Protein AF-E9HYV4-F1 (afdb_monomer_lite)

Foldseek 3Di:
DDDPDDDPPPPPPDPALVVVVVLLVVLVVVLVVLLVVLVVLLVDVHDLVVNVVSLVVLVVSLVVLVVVLVCRVPPRVDDPVSNVVSVVSNVVSVVSNVVSVVSSVVSVVVVVVVVVVVPPD

pLDDT: mean 74.01, std 13.73, range [42.78, 88.88]

Secondary structure (DSSP, 8-state):
---------------SHHHHHHHHHHHHHHHHHHHHHHHHHHHTT--HHHHHHHHHHHHHHHHHHHHHHHHHHHHT---HHHHHHHHHHHHHHHHHHHHHHHHHHHHHHHHHHHHHSSS--

Organism: Daphnia pulex (NCBI:txid6669)

Sequence (121 aa):
MSNAEDSPSDDNETEGPEVIKKLRTATKAKFTRLLATISAHMEGDGEQSVLRVHRANLNDLYNECFRLHTAYTEKIRPADEDLAKSTKWCEDLDKIYRDSSAKMEEFSKEEGGRRSTQSER

Radius of gyration: 22.14 Å; chains: 1; bounding box: 44×30×91 Å

Structure (mmCIF, N/CA/C/O backbone):
data_AF-E9HYV4-F1
#
_entry.id   AF-E9HYV4-F1
#
loop_
_atom_site.group_PDB
_atom_site.id
_atom_site.type_symbol
_atom_site.label_atom_id
_atom_site.label_alt_id
_atom_site.label_comp_id
_atom_site.label_asym_id
_atom_site.label_entity_id
_atom_site.label_seq_id
_atom_site.pdbx_PDB_ins_code
_atom_site.Cartn_x
_atom_site.Cartn_y
_atom_site.Cartn_z
_atom_site.occupancy
_atom_site.B_iso_or_equiv
_atom_site.auth_seq_id
_atom_site.auth_comp_id
_atom_site.auth_asym_id
_atom_site.auth_atom_id
_atom_site.pdbx_PDB_model_num
ATOM 1 N N . MET A 1 1 ? -2.259 -20.111 -56.534 1.00 53.50 1 MET A N 1
ATOM 2 C CA . MET A 1 1 ? -1.946 -20.546 -55.159 1.00 53.50 1 MET A CA 1
ATOM 3 C C . MET A 1 1 ? -0.606 -19.946 -54.801 1.00 53.50 1 MET A C 1
ATOM 5 O O . MET A 1 1 ? 0.331 -20.237 -55.525 1.00 53.50 1 MET A O 1
ATOM 9 N N . SER A 1 2 ? -0.576 -19.067 -53.800 1.00 47.62 2 SER A N 1
ATOM 10 C CA . SER A 1 2 ? 0.544 -18.809 -52.880 1.00 47.62 2 SER A CA 1
ATOM 11 C C . SER A 1 2 ? 0.050 -17.751 -51.899 1.00 47.62 2 SER A C 1
ATOM 13 O O . SER A 1 2 ? -0.058 -16.577 -52.249 1.00 47.62 2 SER A O 1
ATOM 15 N N . ASN A 1 3 ? -0.353 -18.215 -50.717 1.00 45.09 3 ASN A N 1
ATOM 16 C CA . ASN A 1 3 ? -0.666 -17.375 -49.571 1.00 45.09 3 ASN A CA 1
ATOM 17 C C . ASN A 1 3 ? 0.601 -16.603 -49.190 1.00 45.09 3 ASN A C 1
ATOM 19 O O . ASN A 1 3 ? 1.633 -17.221 -48.940 1.00 45.09 3 ASN A O 1
ATOM 23 N N . ALA A 1 4 ? 0.519 -15.276 -49.141 1.00 53.94 4 ALA A N 1
ATOM 24 C CA . ALA A 1 4 ? 1.414 -14.504 -48.297 1.00 53.94 4 ALA A CA 1
ATOM 25 C C . ALA A 1 4 ? 0.823 -14.590 -46.891 1.00 53.94 4 ALA A C 1
ATOM 27 O O . ALA A 1 4 ? -0.301 -14.144 -46.661 1.00 53.94 4 ALA A O 1
ATOM 28 N N . GLU A 1 5 ? 1.533 -15.286 -46.014 1.00 55.41 5 GLU A N 1
ATOM 29 C CA . GLU A 1 5 ? 1.194 -15.401 -44.607 1.00 55.41 5 GLU A CA 1
ATOM 30 C C . GLU A 1 5 ? 1.219 -14.000 -43.992 1.00 55.41 5 GLU A C 1
ATOM 32 O O . GLU A 1 5 ? 2.230 -13.297 -44.017 1.00 55.41 5 GLU A O 1
ATOM 37 N N . ASP A 1 6 ? 0.046 -13.589 -43.522 1.00 49.59 6 ASP A N 1
ATOM 38 C CA . ASP A 1 6 ? -0.153 -12.513 -42.568 1.00 49.59 6 ASP A CA 1
ATOM 39 C C . ASP A 1 6 ? 0.624 -12.905 -41.309 1.00 49.59 6 ASP A C 1
ATOM 41 O O . ASP A 1 6 ? 0.216 -13.796 -40.566 1.00 49.59 6 ASP A O 1
ATOM 45 N N . SER A 1 7 ? 1.810 -12.329 -41.129 1.00 53.34 7 SER A N 1
ATOM 46 C CA . SER A 1 7 ? 2.481 -12.360 -39.837 1.00 53.34 7 SER A CA 1
ATOM 47 C C . SER A 1 7 ? 1.696 -11.421 -38.924 1.00 53.34 7 SER A C 1
ATOM 49 O O . SER A 1 7 ? 1.759 -10.210 -39.160 1.00 53.34 7 SER A O 1
ATOM 51 N N . PRO A 1 8 ? 0.976 -11.904 -37.892 1.00 49.03 8 PRO A N 1
ATOM 52 C CA . PRO A 1 8 ? 0.527 -11.005 -36.849 1.00 49.03 8 PRO A CA 1
ATOM 53 C C . PRO A 1 8 ? 1.790 -10.417 -36.226 1.00 49.03 8 PRO A C 1
ATOM 55 O O . PRO A 1 8 ? 2.641 -11.152 -35.720 1.00 49.03 8 PRO A O 1
ATOM 58 N N . SER A 1 9 ? 1.948 -9.100 -36.347 1.00 47.03 9 SER A N 1
ATOM 59 C CA . SER A 1 9 ? 2.936 -8.357 -35.579 1.00 47.03 9 SER A CA 1
ATOM 60 C C . SER A 1 9 ? 2.744 -8.747 -34.122 1.00 47.03 9 SER A C 1
ATOM 62 O O . SER A 1 9 ? 1.697 -8.486 -33.534 1.00 47.03 9 SER A O 1
ATOM 64 N N . ASP A 1 10 ? 3.733 -9.460 -33.597 1.00 46.34 10 ASP A N 1
ATOM 65 C CA . ASP A 1 10 ? 3.875 -9.788 -32.191 1.00 46.34 10 ASP A CA 1
ATOM 66 C C . ASP A 1 10 ? 3.828 -8.446 -31.445 1.00 46.34 10 ASP A C 1
ATOM 68 O O . ASP A 1 10 ? 4.782 -7.669 -31.489 1.00 46.34 10 ASP A O 1
ATOM 72 N N . ASP A 1 11 ? 2.673 -8.136 -30.849 1.00 47.94 11 ASP A N 1
ATOM 73 C CA . ASP A 1 11 ? 2.380 -6.956 -30.021 1.00 47.94 11 ASP A CA 1
ATOM 74 C C . ASP A 1 11 ? 3.134 -7.083 -28.679 1.00 47.94 11 ASP A C 1
ATOM 76 O O . ASP A 1 11 ? 2.588 -7.032 -27.581 1.00 47.94 11 ASP A O 1
ATOM 80 N N . ASN A 1 12 ? 4.432 -7.353 -28.775 1.00 47.62 12 ASN A N 1
ATOM 81 C CA . ASN A 1 12 ? 5.365 -7.543 -27.679 1.00 47.62 12 ASN A CA 1
ATOM 82 C C . ASN A 1 12 ? 6.202 -6.267 -27.513 1.00 47.62 12 ASN A C 1
ATOM 84 O O . ASN A 1 12 ? 7.418 -6.296 -27.316 1.00 47.62 12 ASN A O 1
ATOM 88 N N . GLU A 1 13 ? 5.550 -5.110 -27.649 1.00 47.44 13 GLU A N 1
ATOM 89 C CA . GLU A 1 13 ? 6.177 -3.802 -27.513 1.00 47.44 13 GLU A CA 1
ATOM 90 C C . GLU A 1 13 ? 6.120 -3.336 -26.049 1.00 47.44 13 GLU A C 1
ATOM 92 O O . GLU A 1 13 ? 5.290 -2.545 -25.617 1.00 47.44 13 GLU A O 1
ATOM 97 N N . THR A 1 14 ? 7.114 -3.797 -25.290 1.00 48.97 14 THR A N 1
ATOM 98 C CA . THR A 1 14 ? 7.741 -3.045 -24.189 1.00 48.97 14 THR A CA 1
ATOM 99 C C . THR A 1 14 ? 6.861 -2.708 -22.968 1.00 48.97 14 THR A C 1
ATOM 101 O O . THR A 1 14 ? 6.828 -1.572 -22.498 1.00 48.97 14 THR A O 1
ATOM 104 N N . GLU A 1 15 ? 6.255 -3.707 -22.321 1.00 54.69 15 GLU A N 1
ATOM 105 C CA . GLU A 1 15 ? 5.584 -3.553 -21.007 1.00 54.69 15 GLU A CA 1
ATOM 106 C C . GLU A 1 15 ? 6.551 -3.405 -19.802 1.00 54.69 15 GLU A C 1
ATOM 108 O O . GLU A 1 15 ? 6.258 -3.815 -18.679 1.00 54.69 15 GLU A O 1
ATOM 113 N N . GLY A 1 16 ? 7.744 -2.849 -20.014 1.00 64.56 16 GLY A N 1
ATOM 114 C CA . GLY A 1 16 ? 8.815 -2.821 -19.019 1.00 64.56 16 GLY A CA 1
ATOM 115 C C . GLY A 1 16 ? 8.670 -1.712 -17.949 1.00 64.56 16 GLY A C 1
ATOM 116 O O . GLY A 1 16 ? 7.687 -1.647 -17.208 1.00 64.56 16 GLY A O 1
ATOM 117 N N . PRO A 1 17 ? 9.652 -0.806 -17.809 1.00 63.44 17 PRO A N 1
ATOM 118 C CA . PRO A 1 17 ? 9.773 0.113 -16.665 1.00 63.44 17 PRO A CA 1
ATOM 119 C C . PRO A 1 17 ? 8.623 1.127 -16.504 1.00 63.44 17 PRO A C 1
ATOM 121 O O . PRO A 1 17 ? 8.330 1.564 -15.386 1.00 63.44 17 PRO A O 1
ATOM 124 N N . GLU A 1 18 ? 7.923 1.496 -17.582 1.00 72.50 18 GLU A N 1
ATOM 125 C CA . GLU A 1 18 ? 6.789 2.428 -17.511 1.00 72.50 18 GLU A CA 1
ATOM 126 C C . GLU A 1 18 ? 5.578 1.854 -16.769 1.00 72.50 18 GLU A C 1
ATOM 128 O O . GLU A 1 18 ? 4.927 2.578 -16.005 1.00 72.50 18 GLU A O 1
ATOM 133 N N . VAL A 1 19 ? 5.292 0.561 -16.942 1.00 71.25 19 VAL A N 1
ATOM 134 C CA . VAL A 1 19 ? 4.190 -0.120 -16.248 1.00 71.25 19 VAL A CA 1
ATOM 135 C C . VAL A 1 19 ? 4.449 -0.107 -14.745 1.00 71.25 19 VAL A C 1
ATOM 137 O O . VAL A 1 19 ? 3.571 0.261 -13.966 1.00 71.25 19 VAL A O 1
ATOM 140 N N . ILE A 1 20 ? 5.685 -0.381 -14.327 1.00 70.12 20 ILE A N 1
ATOM 141 C CA . ILE A 1 20 ? 6.066 -0.371 -12.911 1.00 70.12 20 ILE A CA 1
ATOM 142 C C . ILE A 1 20 ? 6.066 1.029 -12.327 1.00 70.12 20 ILE A C 1
ATOM 144 O O . ILE A 1 20 ? 5.646 1.219 -11.185 1.00 70.12 20 ILE A O 1
ATOM 148 N N . LYS A 1 21 ? 6.487 2.037 -13.091 1.00 75.75 21 LYS A N 1
ATOM 149 C CA . LYS A 1 21 ? 6.415 3.430 -12.645 1.00 75.75 21 LYS A CA 1
ATOM 150 C C . LYS A 1 21 ? 4.965 3.872 -12.423 1.00 75.75 21 LYS A C 1
ATOM 152 O O . LYS A 1 21 ? 4.659 4.461 -11.378 1.00 75.75 21 LYS A O 1
ATOM 157 N N . LYS A 1 22 ? 4.068 3.570 -13.371 1.00 79.94 22 LYS A N 1
ATOM 158 C CA . LYS A 1 22 ? 2.625 3.852 -13.259 1.00 79.94 22 LYS A CA 1
ATOM 159 C C . LYS A 1 22 ? 2.024 3.105 -12.075 1.00 79.94 22 LYS A C 1
ATOM 161 O O . LYS A 1 22 ? 1.334 3.715 -11.260 1.00 79.94 22 LYS A O 1
ATOM 166 N N . LEU A 1 23 ? 2.368 1.829 -11.930 1.00 74.94 23 LEU A N 1
ATOM 167 C CA . LEU A 1 23 ? 1.918 0.993 -10.832 1.00 74.94 23 LEU A CA 1
ATOM 168 C C . LEU A 1 23 ? 2.371 1.544 -9.480 1.00 74.94 23 LEU A C 1
ATOM 170 O O . LEU A 1 23 ? 1.520 1.796 -8.639 1.00 74.94 23 LEU A O 1
ATOM 174 N N . ARG A 1 24 ? 3.670 1.808 -9.287 1.00 76.38 24 ARG A N 1
ATOM 175 C CA . ARG A 1 24 ? 4.212 2.406 -8.054 1.00 76.38 24 ARG A CA 1
ATOM 176 C C . ARG A 1 24 ? 3.491 3.689 -7.684 1.00 76.38 24 ARG A C 1
ATOM 178 O O . ARG A 1 24 ? 3.167 3.907 -6.524 1.00 76.38 24 ARG A O 1
ATOM 185 N N . THR A 1 25 ? 3.236 4.545 -8.667 1.00 81.81 25 THR A N 1
ATOM 186 C CA . THR A 1 25 ? 2.537 5.813 -8.437 1.00 81.81 25 THR A CA 1
ATOM 187 C C . THR A 1 25 ? 1.088 5.575 -8.012 1.00 81.81 25 THR A C 1
ATOM 189 O O . THR A 1 25 ? 0.620 6.170 -7.040 1.00 81.81 25 THR A O 1
ATOM 192 N N . ALA A 1 26 ? 0.388 4.676 -8.704 1.00 82.81 26 ALA A N 1
ATOM 193 C CA . ALA A 1 26 ? -1.004 4.351 -8.429 1.00 82.81 26 ALA A CA 1
ATOM 194 C C . ALA A 1 26 ? -1.179 3.657 -7.071 1.00 82.81 26 ALA A C 1
ATOM 196 O O . ALA A 1 26 ? -2.044 4.048 -6.285 1.00 82.81 26 ALA A O 1
ATOM 197 N N . THR A 1 27 ? -0.350 2.659 -6.767 1.00 78.44 27 THR A N 1
ATOM 198 C CA . THR A 1 27 ? -0.400 1.923 -5.503 1.00 78.44 27 THR A CA 1
ATOM 199 C C . THR A 1 27 ? 0.005 2.807 -4.340 1.00 78.44 27 THR A C 1
ATOM 201 O O . THR A 1 27 ? -0.689 2.792 -3.329 1.00 78.44 27 THR A O 1
ATOM 204 N N . LYS A 1 28 ? 1.014 3.673 -4.505 1.00 81.00 28 LYS A N 1
ATOM 205 C CA . LYS A 1 28 ? 1.364 4.688 -3.505 1.00 81.00 28 LYS A CA 1
ATOM 206 C C . LYS A 1 28 ? 0.195 5.605 -3.185 1.00 81.00 28 LYS 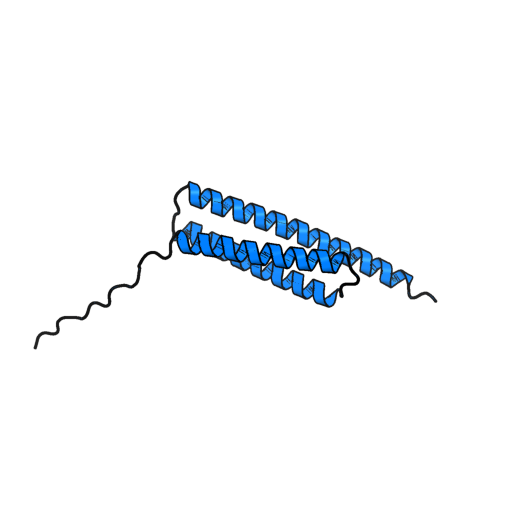A C 1
ATOM 208 O O . LYS A 1 28 ? -0.127 5.785 -2.016 1.00 81.00 28 LYS A O 1
ATOM 213 N N . ALA A 1 29 ? -0.474 6.144 -4.203 1.00 85.12 29 ALA A N 1
ATOM 214 C CA . ALA A 1 29 ? -1.628 7.012 -3.994 1.00 85.12 29 ALA A CA 1
ATOM 215 C C . ALA A 1 29 ? -2.781 6.287 -3.276 1.00 85.12 29 ALA A C 1
ATOM 217 O O . ALA A 1 29 ? -3.380 6.852 -2.359 1.00 85.12 29 ALA A O 1
ATOM 218 N N . LYS A 1 30 ? -3.075 5.035 -3.658 1.00 84.00 30 LYS A N 1
ATOM 219 C CA . LYS A 1 30 ? -4.091 4.203 -2.990 1.00 84.00 30 LYS A CA 1
ATOM 220 C C . LYS A 1 30 ? -3.722 3.925 -1.531 1.00 84.00 30 LYS A C 1
ATOM 222 O O . LYS A 1 30 ? -4.563 4.131 -0.661 1.00 84.00 30 LYS A O 1
ATOM 227 N N . PHE A 1 31 ? -2.473 3.539 -1.263 1.00 82.94 31 PHE A N 1
ATOM 228 C CA . PHE A 1 31 ? -1.962 3.301 0.088 1.00 82.94 31 PHE A CA 1
ATOM 229 C C . PHE A 1 31 ? -2.080 4.555 0.949 1.00 82.94 31 PHE A C 1
ATOM 231 O O . PHE A 1 31 ? -2.709 4.513 1.997 1.00 82.94 31 PHE A O 1
ATOM 238 N N . THR A 1 32 ? -1.554 5.695 0.493 1.00 84.06 32 THR A N 1
ATOM 239 C CA . THR A 1 32 ? -1.604 6.949 1.259 1.00 84.06 32 THR A CA 1
ATOM 240 C C . THR A 1 32 ? -3.036 7.354 1.605 1.00 84.06 32 THR A C 1
ATOM 242 O O . THR A 1 32 ? -3.294 7.764 2.734 1.00 84.06 32 THR A O 1
ATOM 245 N N . ARG A 1 33 ? -3.983 7.202 0.669 1.00 87.88 33 ARG A N 1
ATOM 246 C CA . ARG A 1 33 ? -5.401 7.483 0.936 1.00 87.88 33 ARG A CA 1
ATOM 247 C C . ARG A 1 33 ? -5.992 6.520 1.958 1.00 87.88 33 AR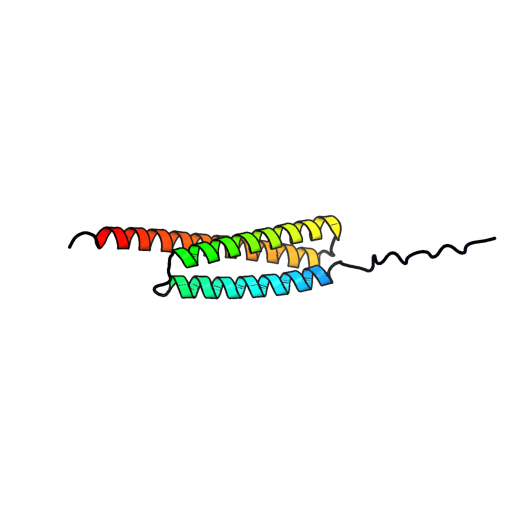G A C 1
ATOM 249 O O . ARG A 1 33 ? -6.617 6.976 2.906 1.00 87.88 33 ARG A O 1
ATOM 256 N N . LEU A 1 34 ? -5.767 5.217 1.787 1.00 86.75 34 LEU A N 1
ATOM 257 C CA . LEU A 1 34 ? -6.291 4.202 2.699 1.00 86.75 34 LEU A CA 1
ATOM 258 C C . LEU A 1 34 ? -5.761 4.398 4.124 1.00 86.75 34 LEU A C 1
ATOM 260 O O . LEU A 1 34 ? -6.524 4.297 5.076 1.00 86.75 34 LEU A O 1
ATOM 264 N N . LEU A 1 35 ? -4.483 4.746 4.271 1.00 84.94 35 LEU A N 1
ATOM 265 C CA . LEU A 1 35 ? -3.873 5.045 5.565 1.00 84.94 35 LEU A CA 1
ATOM 266 C C . LEU A 1 35 ? -4.476 6.277 6.225 1.00 84.94 35 LEU A C 1
ATOM 268 O O . LEU A 1 35 ? -4.759 6.241 7.415 1.00 84.94 35 LEU A O 1
ATOM 272 N N . ALA A 1 36 ? -4.701 7.348 5.462 1.00 86.50 36 ALA A N 1
ATOM 273 C CA . ALA A 1 36 ? -5.370 8.533 5.983 1.00 86.50 36 ALA A CA 1
ATOM 274 C C . ALA A 1 36 ? -6.793 8.201 6.458 1.00 86.50 36 ALA A C 1
ATOM 276 O O . ALA A 1 36 ? -7.207 8.662 7.517 1.00 86.50 36 ALA A O 1
ATOM 277 N N . THR A 1 37 ? -7.518 7.353 5.719 1.00 86.88 37 THR A N 1
ATOM 278 C CA . THR A 1 37 ? -8.843 6.869 6.129 1.00 86.88 37 THR A CA 1
ATOM 279 C C . THR A 1 37 ? -8.782 6.014 7.394 1.00 86.88 37 THR A C 1
ATOM 281 O O . THR A 1 37 ? -9.614 6.207 8.275 1.00 86.88 37 THR A O 1
ATOM 284 N N . ILE A 1 38 ? -7.802 5.110 7.508 1.00 85.75 38 ILE A N 1
ATOM 285 C CA . ILE A 1 38 ? -7.586 4.277 8.700 1.00 85.75 38 ILE A CA 1
ATOM 286 C C . ILE A 1 38 ? -7.277 5.153 9.918 1.00 85.75 38 ILE A C 1
ATOM 288 O O . ILE A 1 38 ? -7.928 4.994 10.944 1.00 85.75 38 ILE A O 1
ATOM 292 N N . SER A 1 39 ? -6.339 6.099 9.803 1.00 83.62 39 SER A N 1
ATOM 293 C CA . SER A 1 39 ? -6.006 7.034 10.886 1.00 83.62 39 SER A CA 1
ATOM 294 C C . SER A 1 39 ? -7.219 7.849 11.320 1.00 83.62 39 SER A C 1
ATOM 296 O O . SER A 1 39 ? -7.559 7.830 12.495 1.00 83.62 39 SER A O 1
ATOM 298 N N . ALA A 1 40 ? -7.946 8.450 10.372 1.00 84.25 40 ALA A N 1
ATOM 299 C CA . ALA A 1 40 ? -9.150 9.217 10.683 1.00 84.25 40 ALA A CA 1
ATOM 300 C C . ALA A 1 40 ? -10.239 8.368 11.365 1.00 84.25 40 ALA A C 1
ATOM 302 O O . ALA A 1 40 ? -10.954 8.870 12.226 1.00 84.25 40 ALA A O 1
ATOM 303 N N . HIS A 1 41 ? -10.361 7.085 11.004 1.00 83.25 41 HIS A N 1
ATOM 304 C CA . HIS A 1 41 ? -11.271 6.158 11.682 1.00 83.25 41 HIS A CA 1
ATOM 305 C C . HIS A 1 41 ? -10.831 5.834 13.111 1.00 83.25 41 HIS A C 1
ATOM 307 O O . HIS A 1 41 ? -11.686 5.740 13.983 1.00 83.25 41 HIS A O 1
ATOM 313 N N . MET A 1 42 ? -9.529 5.652 13.348 1.00 80.56 42 MET A N 1
ATOM 314 C CA . MET A 1 42 ? -8.986 5.364 14.682 1.00 80.56 42 MET A CA 1
ATOM 315 C C . MET A 1 42 ? -9.002 6.592 15.606 1.00 80.56 42 MET A C 1
ATOM 317 O O . MET A 1 42 ? -9.078 6.439 16.818 1.00 80.56 42 MET A O 1
ATOM 321 N N . GLU A 1 43 ? -8.909 7.805 15.058 1.00 80.81 43 GLU A N 1
ATOM 322 C CA . GLU A 1 43 ? -8.946 9.056 15.832 1.00 80.81 43 GLU A CA 1
ATOM 323 C C . GLU A 1 43 ? -10.377 9.507 16.191 1.00 80.81 43 GLU A C 1
ATOM 325 O O . GLU A 1 43 ? -10.548 10.352 17.069 1.00 80.81 43 GLU A O 1
ATOM 330 N N . GLY A 1 44 ? -11.400 8.961 15.526 1.00 77.06 44 GLY A N 1
ATOM 331 C CA . GLY A 1 44 ? -12.815 9.208 15.828 1.00 77.06 44 GLY A CA 1
ATOM 332 C C . GLY A 1 44 ? -13.515 8.009 16.479 1.00 77.06 44 GLY A C 1
ATOM 333 O O . GLY A 1 44 ? -12.887 7.020 16.838 1.00 77.06 44 GLY A O 1
ATOM 334 N N . ASP A 1 45 ? -14.847 8.058 16.561 1.00 66.56 45 ASP A N 1
ATOM 335 C CA . ASP A 1 45 ? -15.706 6.932 16.979 1.00 66.56 45 ASP A CA 1
ATOM 336 C C . ASP A 1 45 ? -15.921 5.905 15.843 1.00 66.56 45 ASP A C 1
ATOM 338 O O . ASP A 1 45 ? -17.034 5.439 15.588 1.00 66.56 45 ASP A O 1
ATOM 342 N N . GLY A 1 46 ? -14.867 5.597 15.082 1.00 65.44 46 GLY A N 1
ATOM 343 C CA . GLY A 1 46 ? -14.950 4.698 13.936 1.00 65.44 46 GLY A CA 1
ATOM 344 C C . GLY A 1 46 ? -15.352 3.279 14.341 1.00 65.44 46 GLY A C 1
ATOM 345 O O . GLY A 1 46 ? -14.797 2.691 15.269 1.00 65.44 46 GLY A O 1
ATOM 346 N N . GLU A 1 47 ? -16.294 2.675 13.613 1.00 75.81 47 GLU A N 1
ATOM 347 C CA . GLU A 1 47 ? -16.711 1.303 13.900 1.00 75.81 47 GLU A CA 1
ATOM 348 C C . GLU A 1 47 ? -15.581 0.298 13.619 1.00 75.81 47 GLU A C 1
ATOM 350 O O . GLU A 1 47 ? -14.999 0.253 12.531 1.00 75.81 47 GLU A O 1
ATOM 355 N N . GLN A 1 48 ? -15.326 -0.607 14.570 1.00 72.19 48 GLN A N 1
ATOM 356 C CA . GLN A 1 48 ? -14.340 -1.680 14.387 1.00 72.19 48 GLN A CA 1
ATOM 357 C C . GLN A 1 48 ? -14.623 -2.579 13.173 1.00 72.19 48 GLN A C 1
ATOM 359 O O . GLN A 1 48 ? -13.697 -3.146 12.591 1.00 72.19 48 GLN A O 1
ATOM 364 N N . SER A 1 49 ? -15.890 -2.732 12.784 1.00 77.81 49 SER A N 1
ATOM 365 C CA . SER A 1 49 ? -16.289 -3.460 11.574 1.00 77.81 49 SER A CA 1
ATOM 366 C C . SER A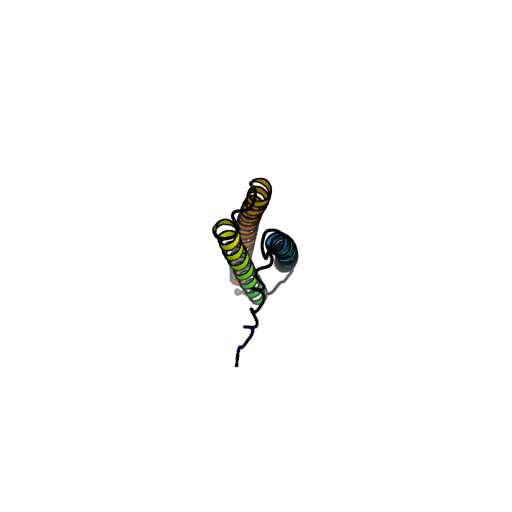 1 49 ? -15.686 -2.824 10.316 1.00 77.81 49 SER A C 1
ATOM 368 O O . SER A 1 49 ? -15.148 -3.534 9.466 1.00 77.81 49 SER A O 1
ATOM 370 N N . VAL A 1 50 ? -15.690 -1.493 10.238 1.00 80.44 50 VAL A N 1
ATOM 371 C CA . VAL A 1 50 ? -15.122 -0.716 9.132 1.00 80.44 50 VAL A CA 1
ATOM 372 C C . VAL A 1 50 ? -13.593 -0.779 9.154 1.00 80.44 50 VAL A C 1
ATOM 374 O O . VAL A 1 50 ? -12.966 -0.990 8.113 1.00 80.44 50 VAL A O 1
ATOM 377 N N . LEU A 1 51 ? -12.978 -0.737 10.341 1.00 81.19 51 LEU A N 1
ATOM 378 C CA . LEU A 1 51 ? -11.529 -0.913 10.487 1.00 81.19 51 LEU A CA 1
ATOM 379 C C . LEU A 1 51 ? -11.051 -2.286 9.975 1.00 81.19 51 LEU A C 1
ATOM 381 O O . LEU A 1 51 ? -10.005 -2.377 9.331 1.00 81.19 51 LEU A O 1
ATOM 385 N N . ARG A 1 52 ? -11.833 -3.357 10.185 1.00 81.75 52 ARG A N 1
ATOM 386 C CA . ARG A 1 52 ? -11.530 -4.694 9.633 1.00 81.75 52 ARG A CA 1
ATOM 387 C C . ARG A 1 52 ? -11.536 -4.707 8.106 1.00 81.75 52 ARG A C 1
ATOM 389 O O . ARG A 1 52 ? -10.649 -5.319 7.514 1.00 81.75 52 ARG A O 1
ATOM 396 N N . VAL A 1 53 ? -12.490 -4.019 7.476 1.00 86.94 53 VAL A N 1
ATOM 397 C CA . VAL A 1 53 ? -12.539 -3.878 6.010 1.00 86.94 53 VAL A CA 1
ATOM 398 C C . VAL A 1 53 ? -11.313 -3.117 5.512 1.00 86.94 53 VAL A C 1
ATOM 400 O O . VAL A 1 53 ? -10.655 -3.552 4.569 1.00 86.94 53 VAL A O 1
ATOM 403 N N . HIS A 1 54 ? -10.944 -2.020 6.175 1.00 85.75 54 HIS A N 1
ATOM 404 C CA . HIS A 1 54 ? -9.745 -1.274 5.806 1.00 85.75 54 HIS A CA 1
ATOM 405 C C . HIS A 1 54 ? -8.460 -2.094 5.966 1.00 85.75 54 HIS A C 1
ATOM 407 O O . HIS A 1 54 ? -7.587 -2.019 5.103 1.00 85.75 54 HIS A O 1
ATOM 413 N N . ARG A 1 55 ? -8.364 -2.928 7.008 1.00 84.81 55 ARG A N 1
ATOM 414 C CA . ARG A 1 55 ? -7.243 -3.856 7.201 1.00 84.81 55 ARG A CA 1
ATOM 415 C C . ARG A 1 55 ? -7.155 -4.899 6.085 1.00 84.81 55 ARG A C 1
ATOM 417 O O . ARG A 1 55 ? -6.059 -5.149 5.592 1.00 84.81 55 ARG A O 1
ATOM 424 N N . ALA A 1 56 ? -8.284 -5.477 5.671 1.00 87.56 56 ALA A N 1
ATOM 425 C CA . ALA A 1 56 ? -8.326 -6.415 4.547 1.00 87.56 56 ALA A CA 1
ATOM 426 C C . ALA A 1 56 ? -7.863 -5.742 3.245 1.00 87.56 56 ALA A C 1
ATOM 428 O O . ALA A 1 56 ? -6.941 -6.229 2.597 1.00 87.56 56 ALA A O 1
ATOM 429 N N . ASN A 1 57 ? -8.394 -4.553 2.944 1.00 87.75 57 ASN A N 1
ATOM 430 C CA . ASN A 1 57 ? -7.994 -3.776 1.769 1.00 87.75 57 ASN A CA 1
ATOM 431 C C . ASN A 1 57 ? -6.497 -3.421 1.781 1.00 87.75 57 ASN A C 1
ATOM 433 O O . ASN A 1 57 ? -5.852 -3.417 0.733 1.00 87.75 57 ASN A O 1
ATOM 437 N N . LEU A 1 58 ? -5.936 -3.117 2.957 1.00 87.06 58 LEU A N 1
ATOM 438 C CA . LEU A 1 58 ? -4.514 -2.813 3.111 1.00 87.06 58 LEU A CA 1
ATOM 439 C C . LEU A 1 58 ? -3.652 -4.048 2.817 1.00 87.06 58 LEU A C 1
ATOM 441 O O . LEU A 1 58 ? -2.646 -3.940 2.120 1.00 87.06 58 LEU A O 1
ATOM 445 N N . ASN A 1 59 ? -4.063 -5.215 3.319 1.00 88.62 59 ASN A N 1
ATOM 446 C CA . ASN A 1 59 ? -3.391 -6.484 3.058 1.00 88.62 59 ASN A CA 1
ATOM 447 C C . ASN A 1 59 ? -3.459 -6.875 1.573 1.00 88.62 59 ASN A C 1
ATOM 449 O O . ASN A 1 59 ? -2.452 -7.292 1.003 1.00 88.62 59 ASN A O 1
ATOM 453 N N . ASP A 1 60 ? -4.605 -6.699 0.919 1.00 88.88 60 ASP A N 1
ATOM 454 C CA . ASP A 1 60 ? -4.753 -7.005 -0.507 1.00 88.88 60 ASP A CA 1
ATOM 455 C C . ASP A 1 60 ? -3.858 -6.105 -1.367 1.00 88.88 60 ASP A C 1
ATOM 457 O O . ASP A 1 60 ? -3.112 -6.599 -2.214 1.00 88.88 60 ASP A O 1
ATOM 461 N N . LEU A 1 61 ? -3.844 -4.796 -1.085 1.00 84.50 61 LEU A N 1
ATOM 462 C CA . LEU A 1 61 ? -2.954 -3.846 -1.758 1.00 84.50 61 LEU A CA 1
ATOM 463 C C . LEU A 1 61 ? -1.474 -4.166 -1.510 1.00 84.50 61 LEU A C 1
ATOM 465 O O . LEU A 1 61 ? -0.663 -4.029 -2.427 1.00 84.50 61 LEU A O 1
ATOM 469 N N . TYR A 1 62 ? -1.110 -4.583 -0.294 1.00 86.94 62 TYR A N 1
ATOM 470 C CA . TYR A 1 62 ? 0.255 -4.995 0.036 1.00 86.94 62 TYR A CA 1
ATOM 471 C C . TYR A 1 62 ? 0.688 -6.207 -0.801 1.00 86.94 62 TYR A C 1
ATOM 473 O O . TYR A 1 62 ? 1.722 -6.163 -1.473 1.00 86.94 62 TYR A O 1
ATOM 481 N N . ASN A 1 63 ? -0.136 -7.256 -0.826 1.00 87.56 63 ASN A N 1
ATOM 482 C CA . ASN A 1 63 ? 0.141 -8.476 -1.584 1.00 87.56 63 ASN A CA 1
ATOM 483 C C . ASN A 1 63 ? 0.193 -8.217 -3.094 1.00 87.56 63 ASN A C 1
ATOM 485 O O . ASN A 1 63 ? 1.065 -8.748 -3.784 1.00 87.56 63 ASN A O 1
ATOM 489 N N . GLU A 1 64 ? -0.697 -7.369 -3.616 1.00 83.94 64 GLU A N 1
ATOM 490 C CA . GLU A 1 64 ? -0.681 -6.959 -5.020 1.00 83.94 64 GLU A CA 1
ATOM 491 C C . GLU A 1 64 ? 0.632 -6.245 -5.375 1.00 83.94 64 GLU A C 1
ATOM 493 O O . GLU A 1 64 ? 1.277 -6.601 -6.365 1.00 83.94 64 GLU A O 1
ATOM 498 N N . CYS A 1 65 ? 1.071 -5.294 -4.542 1.00 82.06 65 CYS A N 1
ATOM 499 C CA . CYS A 1 65 ? 2.335 -4.584 -4.739 1.00 82.06 65 CYS A CA 1
ATOM 500 C C . CYS A 1 65 ? 3.534 -5.530 -4.713 1.00 82.06 65 CYS A C 1
ATOM 502 O O . CYS A 1 65 ? 4.405 -5.432 -5.577 1.00 82.06 65 CYS A O 1
ATOM 504 N N . PHE A 1 66 ? 3.573 -6.445 -3.744 1.00 82.56 66 PHE A N 1
ATOM 505 C CA . PHE A 1 66 ? 4.677 -7.386 -3.595 1.00 82.56 66 PHE A CA 1
ATOM 506 C C . PHE A 1 66 ? 4.760 -8.342 -4.789 1.00 82.56 66 PHE A C 1
ATOM 508 O O . PHE A 1 66 ? 5.816 -8.478 -5.401 1.00 82.56 66 PHE A O 1
ATOM 515 N N . ARG A 1 67 ? 3.626 -8.925 -5.204 1.00 83.50 67 ARG A N 1
ATOM 516 C CA . ARG A 1 67 ? 3.554 -9.810 -6.377 1.00 83.50 67 ARG A CA 1
ATOM 517 C C . ARG A 1 67 ? 4.059 -9.123 -7.645 1.00 83.50 67 ARG A C 1
ATOM 519 O O . ARG A 1 67 ? 4.778 -9.730 -8.436 1.00 83.50 67 ARG A O 1
ATOM 526 N N . LEU A 1 68 ? 3.671 -7.867 -7.850 1.00 77.44 68 LEU A N 1
ATOM 527 C CA . LEU A 1 68 ? 4.061 -7.104 -9.034 1.00 77.44 68 LEU A CA 1
ATOM 528 C C . LEU A 1 68 ? 5.527 -6.669 -8.986 1.00 77.44 68 LEU A C 1
ATOM 530 O O . LEU A 1 68 ? 6.193 -6.691 -10.018 1.00 77.44 68 LEU A O 1
ATOM 534 N N . HIS A 1 69 ? 6.050 -6.346 -7.802 1.00 78.38 69 HIS A N 1
ATOM 535 C CA . HIS A 1 69 ? 7.477 -6.118 -7.609 1.00 78.38 69 HIS A CA 1
ATOM 536 C C . HIS A 1 69 ? 8.293 -7.361 -7.970 1.00 78.38 69 HIS A C 1
ATOM 538 O O . HIS A 1 69 ? 9.205 -7.266 -8.784 1.00 78.38 69 HIS A O 1
ATOM 544 N N . THR A 1 70 ? 7.940 -8.528 -7.424 1.00 80.44 70 THR A N 1
ATOM 545 C CA . THR A 1 70 ? 8.611 -9.797 -7.740 1.00 80.44 70 THR A CA 1
ATOM 546 C C . THR A 1 70 ? 8.580 -10.075 -9.242 1.00 80.44 70 THR A C 1
ATOM 548 O O . THR A 1 70 ? 9.625 -10.311 -9.848 1.00 80.44 70 THR A O 1
ATOM 551 N N . ALA A 1 71 ? 7.408 -9.934 -9.873 1.00 77.62 71 ALA A N 1
ATOM 552 C CA . ALA A 1 71 ? 7.269 -10.112 -11.315 1.00 77.62 71 ALA A CA 1
ATOM 553 C C . ALA A 1 71 ? 8.155 -9.141 -12.119 1.00 77.62 71 ALA A C 1
ATOM 555 O O . ALA A 1 71 ? 8.756 -9.552 -13.108 1.00 77.62 71 ALA A O 1
ATOM 556 N N . TYR A 1 72 ? 8.276 -7.879 -11.693 1.00 72.94 72 TYR A N 1
ATOM 557 C CA . TYR A 1 72 ? 9.155 -6.899 -12.333 1.00 72.94 72 TYR A CA 1
ATOM 558 C C . TYR A 1 72 ? 10.628 -7.274 -12.230 1.00 72.94 72 TYR A C 1
ATOM 560 O O . TYR A 1 72 ? 11.341 -7.280 -13.234 1.00 72.94 72 TYR A O 1
ATOM 568 N N . THR A 1 73 ? 11.081 -7.598 -11.020 1.00 73.25 73 THR A N 1
ATOM 569 C CA . THR A 1 73 ? 12.488 -7.903 -10.764 1.00 73.25 73 THR A CA 1
ATOM 570 C C . THR A 1 73 ? 12.937 -9.176 -11.471 1.00 73.25 73 THR A C 1
ATOM 572 O O . THR A 1 73 ? 14.061 -9.231 -11.961 1.00 73.25 73 THR A O 1
ATOM 575 N N . GLU A 1 74 ? 12.059 -10.176 -11.578 1.00 75.00 74 GLU A N 1
ATOM 576 C CA . GLU A 1 74 ? 12.380 -11.455 -12.215 1.00 75.00 74 GLU A CA 1
ATOM 577 C C . GLU A 1 74 ? 12.281 -11.401 -1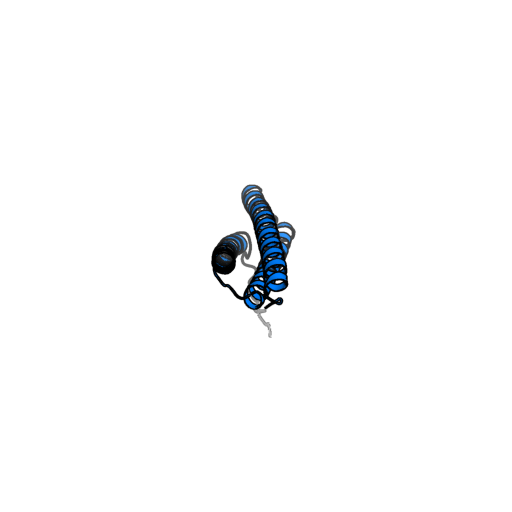3.744 1.00 75.00 74 GLU A C 1
ATOM 579 O O . GLU A 1 74 ? 13.135 -11.964 -14.430 1.00 75.00 74 GLU A O 1
ATOM 584 N N . LYS A 1 75 ? 11.256 -10.730 -14.293 1.00 67.69 75 LYS A N 1
ATOM 585 C CA . LYS A 1 75 ? 10.959 -10.779 -15.735 1.00 67.69 75 LYS A CA 1
ATOM 586 C C . LYS A 1 75 ? 11.619 -9.669 -16.542 1.00 67.69 75 LYS A C 1
ATOM 588 O O . LYS A 1 75 ? 12.035 -9.917 -17.667 1.00 67.69 75 LYS A O 1
ATOM 593 N N . ILE A 1 76 ? 11.690 -8.454 -15.997 1.00 65.06 76 ILE A N 1
ATOM 594 C CA . ILE A 1 76 ? 12.054 -7.261 -16.779 1.00 65.06 76 ILE A CA 1
ATOM 595 C C . ILE A 1 76 ? 13.546 -6.920 -16.647 1.00 65.06 76 ILE A C 1
ATOM 597 O O . ILE A 1 76 ? 14.058 -6.168 -17.470 1.00 65.06 76 ILE A O 1
ATOM 601 N N . ARG A 1 77 ? 14.263 -7.505 -15.669 1.00 67.44 77 ARG A N 1
ATOM 602 C CA . ARG A 1 77 ? 15.686 -7.214 -15.377 1.00 67.44 77 ARG A CA 1
ATOM 603 C C . ARG A 1 77 ? 15.992 -5.709 -15.488 1.00 67.44 77 ARG A C 1
ATOM 605 O O . ARG A 1 77 ? 16.751 -5.292 -16.364 1.00 67.44 77 ARG A O 1
ATOM 612 N N . PRO A 1 78 ? 15.349 -4.884 -14.650 1.00 67.81 78 PRO A N 1
ATOM 613 C CA . PRO A 1 78 ? 15.470 -3.437 -14.745 1.00 67.81 78 PRO A CA 1
ATOM 614 C C . PRO A 1 78 ? 16.909 -2.962 -14.537 1.00 67.81 78 PRO A C 1
ATOM 616 O O . PRO A 1 78 ? 17.697 -3.619 -13.859 1.00 67.81 78 PRO A O 1
ATOM 619 N N . ALA A 1 79 ? 17.225 -1.785 -15.081 1.00 75.88 79 ALA A N 1
ATOM 620 C CA . ALA A 1 79 ? 18.470 -1.094 -14.765 1.00 75.88 79 ALA A CA 1
ATOM 621 C C . ALA A 1 79 ? 18.586 -0.855 -13.248 1.00 75.88 79 ALA A C 1
ATOM 623 O O . ALA A 1 79 ? 17.572 -0.663 -12.568 1.00 75.88 79 ALA A O 1
ATOM 624 N N . ASP A 1 80 ? 19.817 -0.813 -12.732 1.00 74.94 80 ASP A N 1
ATOM 625 C CA . ASP A 1 80 ? 20.100 -0.740 -11.289 1.00 74.94 80 ASP A CA 1
ATOM 626 C C . ASP A 1 80 ? 19.358 0.403 -10.577 1.00 74.94 80 ASP A C 1
ATOM 628 O O . ASP A 1 80 ? 18.888 0.243 -9.451 1.00 74.94 80 ASP A O 1
ATOM 632 N N . GLU A 1 81 ? 19.185 1.551 -11.237 1.00 77.31 81 GLU A N 1
ATOM 633 C CA . GLU A 1 81 ? 18.468 2.695 -10.665 1.00 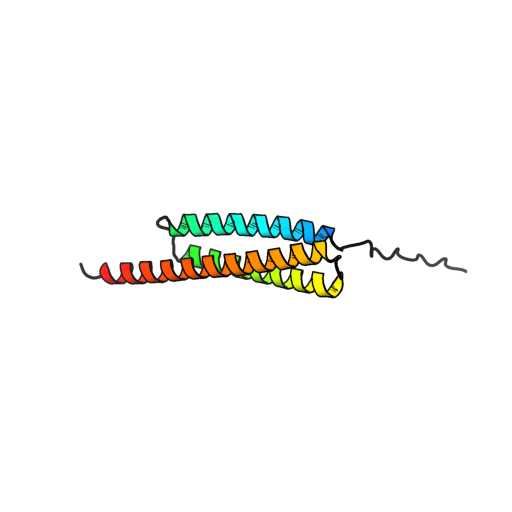77.31 81 GLU A CA 1
ATOM 634 C C . GLU A 1 81 ? 16.961 2.427 -10.490 1.00 77.31 81 GLU A C 1
ATOM 636 O O . GLU A 1 81 ? 16.371 2.786 -9.466 1.00 77.31 81 GLU A O 1
ATOM 641 N N . ASP A 1 82 ? 16.316 1.784 -11.466 1.00 73.69 82 ASP A N 1
ATOM 642 C CA . ASP A 1 82 ? 14.895 1.439 -11.381 1.00 73.69 82 ASP A CA 1
ATOM 643 C C . ASP A 1 82 ? 14.655 0.270 -10.428 1.00 73.69 82 ASP A C 1
ATOM 645 O O . ASP A 1 82 ? 13.654 0.274 -9.704 1.00 73.69 82 ASP A O 1
ATOM 649 N N . LEU A 1 83 ? 15.597 -0.677 -10.364 1.00 76.75 83 LEU A N 1
ATOM 650 C CA . LEU A 1 83 ? 15.615 -1.725 -9.351 1.00 76.75 83 LEU A CA 1
ATOM 651 C C . LEU A 1 83 ? 15.691 -1.114 -7.949 1.00 76.75 83 LEU A C 1
ATOM 653 O O . LEU A 1 83 ? 14.824 -1.387 -7.125 1.00 76.75 83 LEU A O 1
ATOM 657 N N . ALA A 1 84 ? 16.646 -0.216 -7.693 1.00 82.25 84 ALA A N 1
ATOM 658 C CA . ALA A 1 84 ? 16.805 0.437 -6.394 1.00 82.25 84 ALA A CA 1
ATOM 659 C C . ALA A 1 84 ? 15.551 1.221 -5.973 1.00 82.25 84 ALA A C 1
ATOM 661 O O . ALA A 1 84 ? 15.123 1.152 -4.819 1.00 82.25 84 ALA A O 1
ATOM 662 N N . LYS A 1 85 ? 14.909 1.940 -6.905 1.00 81.25 85 LYS A N 1
ATOM 663 C CA . LYS A 1 85 ? 13.649 2.651 -6.627 1.00 81.25 85 LYS A CA 1
ATOM 664 C C . LYS A 1 85 ? 12.478 1.700 -6.360 1.00 81.25 85 LYS A C 1
ATOM 666 O O . LYS A 1 85 ? 11.572 2.068 -5.611 1.00 81.25 85 LYS A O 1
ATOM 671 N N . SER A 1 86 ? 12.461 0.538 -7.010 1.00 77.81 86 SER A N 1
ATOM 672 C CA . SER A 1 86 ? 11.461 -0.511 -6.806 1.00 77.81 86 SER A CA 1
ATOM 673 C C . SER A 1 86 ? 11.638 -1.176 -5.439 1.00 77.81 86 SER A C 1
ATOM 675 O O . SER A 1 86 ? 10.690 -1.208 -4.657 1.00 77.81 86 SER A O 1
ATOM 677 N N . THR A 1 87 ? 12.866 -1.580 -5.105 1.00 83.00 87 THR A N 1
ATOM 678 C CA . THR A 1 87 ? 13.228 -2.176 -3.814 1.00 83.00 87 THR A CA 1
ATOM 679 C C . THR A 1 87 ? 12.910 -1.232 -2.666 1.00 83.00 87 THR A C 1
ATOM 681 O O . THR A 1 87 ? 12.165 -1.604 -1.764 1.00 83.00 87 THR A O 1
ATOM 684 N N . LYS A 1 88 ? 13.364 0.026 -2.746 1.00 84.62 88 LYS A N 1
ATOM 685 C CA . LYS A 1 88 ? 13.066 1.041 -1.727 1.00 84.62 88 LYS A CA 1
ATOM 686 C C . LYS A 1 88 ? 11.566 1.238 -1.531 1.00 84.62 88 LYS A C 1
ATOM 688 O O . LYS A 1 88 ? 11.097 1.413 -0.415 1.00 84.62 88 LYS A O 1
ATOM 693 N N . TRP A 1 89 ? 10.797 1.202 -2.619 1.00 81.62 89 TRP A N 1
ATOM 694 C CA . TRP A 1 89 ? 9.345 1.300 -2.533 1.00 81.62 89 TRP A CA 1
ATOM 695 C C . TRP A 1 89 ? 8.722 0.103 -1.804 1.00 81.62 89 TRP A C 1
ATOM 697 O O . TRP A 1 89 ? 7.812 0.298 -1.003 1.00 81.62 89 TRP A O 1
ATOM 707 N N . CYS A 1 90 ? 9.213 -1.114 -2.036 1.00 83.38 90 CYS A N 1
ATOM 708 C CA . CYS A 1 90 ? 8.771 -2.289 -1.289 1.00 83.38 90 CYS A CA 1
ATOM 709 C C . CYS A 1 90 ? 9.152 -2.236 0.193 1.00 83.38 90 CYS A C 1
ATOM 711 O O . CYS A 1 90 ? 8.328 -2.598 1.028 1.00 83.38 90 CYS A O 1
ATOM 713 N N . GLU A 1 91 ? 10.344 -1.744 0.527 1.00 86.62 91 GLU A N 1
ATOM 714 C CA . GLU A 1 91 ? 10.763 -1.528 1.917 1.00 86.62 91 GLU A CA 1
ATOM 715 C C . GLU A 1 91 ? 9.880 -0.485 2.618 1.00 86.62 91 GLU A C 1
ATOM 717 O O . GLU A 1 91 ? 9.395 -0.720 3.726 1.00 86.62 91 GLU A O 1
ATOM 722 N N . ASP A 1 92 ? 9.614 0.646 1.953 1.00 84.94 92 ASP A N 1
ATOM 723 C CA . ASP A 1 92 ? 8.709 1.683 2.457 1.00 84.94 92 ASP A CA 1
ATOM 724 C C . ASP A 1 92 ? 7.294 1.115 2.669 1.00 84.94 92 ASP A C 1
ATOM 726 O O . ASP A 1 92 ? 6.665 1.379 3.696 1.00 84.94 92 ASP A O 1
ATOM 730 N N . LEU A 1 93 ? 6.796 0.307 1.726 1.00 82.88 93 LEU A N 1
ATOM 731 C CA . LEU A 1 93 ? 5.494 -0.353 1.828 1.00 82.88 93 LEU A CA 1
ATOM 732 C C . LEU A 1 93 ? 5.416 -1.340 2.995 1.00 82.88 93 LEU A C 1
ATOM 734 O O . LEU A 1 93 ? 4.437 -1.293 3.737 1.00 82.88 93 LEU A O 1
ATOM 738 N N . ASP A 1 94 ? 6.411 -2.215 3.167 1.00 86.75 94 ASP A N 1
ATOM 739 C CA . ASP A 1 94 ? 6.451 -3.179 4.278 1.00 86.75 94 ASP A CA 1
ATOM 740 C C . ASP A 1 94 ? 6.469 -2.452 5.623 1.00 86.75 94 ASP A C 1
ATOM 742 O O . ASP A 1 94 ? 5.672 -2.763 6.511 1.00 86.75 94 ASP A O 1
ATOM 746 N N . LYS A 1 95 ? 7.291 -1.406 5.748 1.00 87.62 95 LYS A N 1
ATOM 747 C CA . LYS A 1 95 ? 7.331 -0.581 6.957 1.00 87.62 95 LYS A CA 1
ATOM 748 C C . LYS A 1 95 ? 5.972 0.048 7.259 1.00 87.62 95 LYS A C 1
ATOM 750 O O . LYS A 1 95 ? 5.449 -0.100 8.360 1.00 87.62 95 LYS A O 1
ATOM 755 N N . ILE A 1 96 ? 5.377 0.720 6.275 1.00 83.69 96 ILE A N 1
ATOM 756 C CA . ILE A 1 96 ? 4.078 1.382 6.426 1.00 83.69 96 ILE A CA 1
ATOM 757 C C . ILE A 1 96 ? 2.979 0.374 6.782 1.00 83.69 96 ILE A C 1
ATOM 759 O O . ILE A 1 96 ? 2.138 0.650 7.643 1.00 83.69 96 ILE A O 1
ATOM 763 N N . TYR A 1 97 ? 2.976 -0.790 6.135 1.00 85.94 97 TYR A N 1
ATOM 764 C CA . TYR A 1 97 ? 2.028 -1.862 6.411 1.00 85.94 97 TYR A CA 1
ATOM 765 C C . TYR A 1 97 ? 2.144 -2.358 7.856 1.00 85.94 97 TYR A C 1
ATOM 767 O O . TYR A 1 97 ? 1.126 -2.473 8.545 1.00 85.94 97 TYR A O 1
ATOM 775 N N . ARG A 1 98 ? 3.370 -2.601 8.338 1.00 88.19 98 ARG A N 1
ATOM 776 C CA . ARG A 1 98 ? 3.629 -3.031 9.719 1.00 88.19 98 ARG A CA 1
ATOM 777 C C . ARG A 1 98 ? 3.208 -1.979 10.733 1.00 88.19 98 ARG A C 1
ATOM 779 O O . ARG A 1 98 ? 2.469 -2.314 11.655 1.00 88.19 98 ARG A O 1
ATOM 786 N N . ASP A 1 99 ? 3.606 -0.725 10.531 1.00 86.88 99 ASP A N 1
ATOM 787 C CA . ASP A 1 99 ? 3.276 0.379 11.438 1.00 86.88 99 ASP A CA 1
ATOM 788 C C . ASP A 1 99 ? 1.754 0.556 11.553 1.00 86.88 99 ASP A C 1
ATOM 790 O O . ASP A 1 99 ? 1.206 0.708 12.644 1.00 86.88 99 ASP A O 1
ATOM 794 N N . SER A 1 100 ? 1.047 0.478 10.425 1.00 82.75 100 SER A N 1
ATOM 795 C CA . SER A 1 100 ? -0.414 0.615 10.385 1.00 82.75 100 SER A CA 1
ATOM 796 C C . SER A 1 100 ? -1.119 -0.586 11.002 1.00 82.75 100 SER A C 1
ATOM 798 O O . SER A 1 100 ? -2.107 -0.426 11.712 1.00 82.75 100 SER A O 1
ATOM 800 N N . SER A 1 101 ? -0.601 -1.792 10.767 1.00 86.19 101 SER A N 1
ATOM 801 C CA . SER A 1 101 ? -1.124 -3.020 11.371 1.00 86.19 101 SER A CA 1
ATOM 802 C C . SER A 1 101 ? -0.952 -3.024 12.887 1.00 86.19 101 SER A C 1
ATOM 804 O O . SER A 1 101 ? -1.887 -3.394 13.593 1.00 86.19 101 SER A O 1
ATOM 806 N N . ALA A 1 102 ? 0.197 -2.560 13.384 1.00 87.44 102 ALA A N 1
ATOM 807 C CA . ALA A 1 102 ? 0.452 -2.411 14.812 1.00 87.44 102 ALA A CA 1
ATOM 808 C C . ALA A 1 102 ? -0.513 -1.401 15.451 1.00 87.44 102 ALA A C 1
ATOM 810 O O . ALA A 1 102 ? -1.150 -1.725 16.449 1.00 87.44 102 ALA A O 1
ATOM 811 N N . LYS A 1 103 ? -0.707 -0.229 14.828 1.00 85.00 103 LYS A N 1
ATOM 812 C CA . LYS A 1 103 ? -1.672 0.783 15.297 1.00 85.00 103 LYS A CA 1
ATOM 813 C C . LYS A 1 103 ? -3.109 0.265 15.330 1.00 85.00 103 LYS A C 1
ATOM 815 O O . LYS A 1 103 ? -3.808 0.451 16.318 1.00 85.00 103 LYS A O 1
ATOM 820 N N . MET A 1 104 ? -3.545 -0.424 14.272 1.00 83.06 104 MET A N 1
ATOM 821 C CA . MET A 1 104 ? -4.882 -1.026 14.224 1.00 83.06 104 MET A CA 1
ATOM 822 C C . MET A 1 104 ? -5.070 -2.102 15.301 1.00 83.06 104 MET A C 1
ATOM 824 O O . MET A 1 104 ? -6.165 -2.248 15.846 1.00 83.06 104 MET A O 1
ATOM 828 N N . GLU A 1 105 ? -4.024 -2.874 15.605 1.00 85.50 105 GLU A N 1
ATOM 829 C CA . GLU A 1 105 ? -4.059 -3.869 16.676 1.00 85.50 105 GLU A CA 1
ATOM 830 C C . GLU A 1 105 ? -4.130 -3.220 18.064 1.00 85.50 105 GLU A C 1
ATOM 832 O O . GLU A 1 105 ? -4.918 -3.668 18.897 1.00 85.50 105 GLU A O 1
ATOM 837 N N . GLU A 1 106 ? -3.353 -2.164 18.305 1.00 84.44 106 GLU A N 1
ATOM 838 C CA . GLU A 1 106 ? -3.376 -1.393 19.553 1.00 84.44 106 GLU A CA 1
ATOM 839 C C . GLU A 1 106 ? -4.760 -0.780 19.803 1.00 84.44 106 GLU A C 1
ATOM 841 O O . GLU A 1 106 ? -5.379 -1.074 20.827 1.00 84.44 106 GLU A O 1
ATOM 846 N N . PHE A 1 107 ? -5.319 -0.086 18.805 1.00 80.31 107 PHE A N 1
ATOM 847 C CA . PHE A 1 107 ? -6.679 0.458 18.858 1.00 80.31 107 PHE A CA 1
ATOM 848 C C . PHE A 1 107 ? -7.728 -0.626 19.150 1.00 80.31 107 PHE A C 1
ATOM 850 O O . PHE A 1 107 ? -8.632 -0.450 19.968 1.00 80.31 107 PHE A O 1
ATOM 857 N N . SER A 1 108 ? -7.588 -1.798 18.517 1.00 77.81 108 SER A N 1
ATOM 858 C CA . SER A 1 108 ? -8.512 -2.917 18.736 1.00 77.81 108 SER A CA 1
ATOM 859 C C . SER A 1 108 ? -8.476 -3.436 20.178 1.00 77.81 108 SER A C 1
ATOM 861 O O . SER A 1 108 ? -9.517 -3.845 20.701 1.00 77.81 108 SER A O 1
ATOM 863 N N . LYS A 1 109 ? -7.299 -3.424 20.822 1.00 80.50 109 LYS A N 1
ATOM 864 C CA . LYS A 1 109 ? -7.115 -3.824 22.226 1.00 80.50 109 LYS A CA 1
ATOM 865 C C . LYS A 1 109 ? -7.678 -2.777 23.189 1.00 80.50 109 LYS A C 1
AT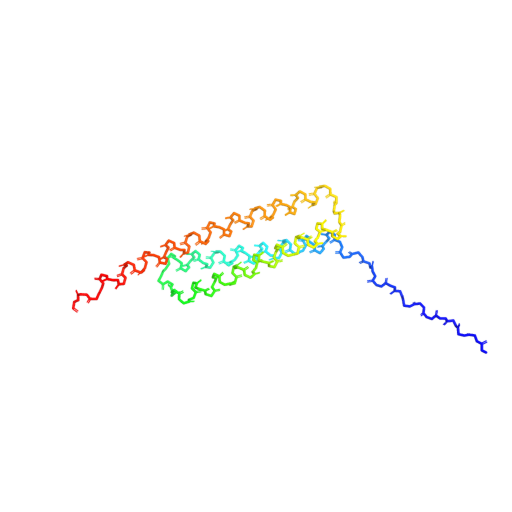OM 867 O O . LYS A 1 109 ? -8.366 -3.158 24.135 1.00 80.50 109 LYS A O 1
ATOM 872 N N . GLU A 1 110 ? -7.434 -1.489 22.945 1.00 73.44 110 GLU A N 1
ATOM 873 C CA . GLU A 1 110 ? -7.950 -0.396 23.785 1.00 73.44 110 GLU A CA 1
ATOM 874 C C . GLU A 1 110 ? -9.485 -0.348 23.798 1.00 73.44 110 GLU A C 1
ATOM 876 O O . GLU A 1 110 ? -10.096 -0.292 24.868 1.00 73.44 110 GLU A O 1
ATOM 881 N N . GLU A 1 111 ? -10.125 -0.475 22.635 1.00 64.94 111 GLU A N 1
ATOM 882 C CA . GLU A 1 111 ? -11.589 -0.514 22.525 1.00 64.94 111 GLU A CA 1
ATOM 883 C C . GLU A 1 111 ? -12.200 -1.794 23.128 1.00 64.94 111 GLU A C 1
ATOM 885 O O . GLU A 1 111 ? -13.269 -1.759 23.744 1.00 64.94 111 GLU A O 1
ATOM 890 N N . GLY A 1 112 ? -11.505 -2.934 23.026 1.00 58.94 112 GLY A N 1
ATOM 891 C CA . GLY A 1 112 ? -11.894 -4.170 23.716 1.00 58.94 112 GLY A CA 1
ATOM 892 C C . GLY A 1 112 ? -11.831 -4.048 25.246 1.00 58.94 112 GLY A C 1
ATOM 893 O O . GLY A 1 112 ? -12.690 -4.584 25.954 1.00 58.94 112 GLY A O 1
ATOM 894 N N . GLY A 1 113 ? -10.857 -3.290 25.759 1.00 58.50 113 GLY A N 1
ATOM 895 C CA . GLY A 1 113 ? -10.740 -2.949 27.178 1.00 58.50 113 GLY A CA 1
ATOM 896 C C . GLY A 1 113 ? -11.827 -1.979 27.651 1.00 58.50 113 GLY A C 1
ATOM 897 O O . GLY A 1 113 ? -12.435 -2.207 28.696 1.00 58.50 113 GLY A O 1
ATOM 898 N N . ARG A 1 114 ? -12.138 -0.944 26.858 1.00 54.94 114 ARG A N 1
ATOM 899 C CA . ARG A 1 114 ? -13.188 0.048 27.160 1.00 54.94 114 ARG A CA 1
ATOM 900 C C . ARG A 1 114 ? -14.602 -0.533 27.163 1.00 54.94 114 ARG A C 1
ATOM 902 O O . ARG A 1 114 ? -15.405 -0.161 28.013 1.00 54.94 114 ARG A O 1
ATOM 909 N N . ARG A 1 115 ? -14.915 -1.487 26.279 1.00 52.34 115 ARG A N 1
ATOM 910 C CA . ARG A 1 115 ? -16.222 -2.177 26.296 1.00 52.34 115 ARG A CA 1
ATOM 911 C C . ARG A 1 115 ? -16.436 -3.059 27.524 1.00 52.34 115 ARG A C 1
ATOM 913 O O . ARG A 1 115 ? -17.579 -3.274 27.916 1.00 52.34 115 ARG A O 1
ATOM 920 N N . SER A 1 116 ? -15.362 -3.547 28.139 1.00 48.53 116 SER A N 1
ATOM 921 C CA . SER A 1 116 ? -15.457 -4.426 29.310 1.00 48.53 116 SER A CA 1
ATOM 922 C C . SER A 1 116 ? -15.806 -3.667 30.596 1.00 48.53 116 SER A C 1
ATOM 924 O O . SER A 1 116 ? -16.372 -4.255 31.508 1.00 48.53 116 SER A O 1
ATOM 926 N N . THR A 1 117 ? -15.540 -2.358 30.667 1.00 50.09 117 THR A N 1
ATOM 927 C CA . THR A 1 117 ? -15.828 -1.531 31.855 1.00 50.09 117 THR A CA 1
ATOM 928 C C . THR A 1 117 ? -17.181 -0.817 31.809 1.00 50.09 117 THR A C 1
ATOM 930 O O . THR A 1 117 ? -17.592 -0.232 32.808 1.00 50.09 117 THR A O 1
ATOM 933 N N . GLN A 1 118 ? -17.908 -0.874 30.686 1.00 43.94 118 GLN A N 1
ATOM 934 C CA . GLN A 1 118 ? -19.222 -0.229 30.541 1.00 43.94 118 GLN A CA 1
ATOM 935 C C . GLN A 1 118 ? -20.408 -1.161 30.868 1.00 43.94 118 GLN A C 1
ATOM 937 O O . GLN A 1 118 ? -21.544 -0.702 30.924 1.00 43.94 118 GLN A O 1
ATOM 942 N N . SER A 1 119 ? -20.162 -2.453 31.119 1.00 45.16 119 SER A N 1
ATOM 943 C CA . SER A 1 119 ? -21.211 -3.454 31.383 1.00 45.16 119 SER A CA 1
ATOM 944 C C . SER A 1 119 ? -21.578 -3.622 32.870 1.00 45.16 119 SER A C 1
ATOM 946 O O . SER A 1 119 ? -22.291 -4.561 33.218 1.00 45.16 119 SER A O 1
ATOM 948 N N . GLU A 1 120 ? -21.116 -2.716 33.736 1.00 45.09 120 GLU A N 1
ATOM 949 C CA . GLU A 1 120 ? -21.461 -2.634 35.162 1.00 45.09 120 GLU A CA 1
ATOM 950 C C . GLU A 1 120 ? -22.181 -1.306 35.457 1.00 45.09 120 GLU A C 1
ATOM 952 O O . GLU A 1 120 ? -21.614 -0.402 36.067 1.00 45.09 120 GLU A O 1
ATOM 957 N N . ARG A 1 121 ? -23.429 -1.152 34.999 1.00 42.78 121 ARG A N 1
ATOM 958 C CA . ARG A 1 121 ? -24.413 -0.232 35.599 1.00 42.78 121 ARG A CA 1
ATOM 959 C C . ARG A 1 121 ? -25.829 -0.753 35.426 1.00 42.78 121 ARG A C 1
ATOM 961 O O . ARG A 1 121 ? -26.154 -1.188 34.302 1.00 42.78 121 ARG A O 1
#